Protein AF-A0A2M9P623-F1 (afdb_monomer_lite)

Foldseek 3Di:
DDQDPQAAQDWDWDDDVVKIKIKGADPRHAQHPLLVLVVVVVVVVQVVCVVVVHDDDLDDDDDVQVSCVSSVHDPDPVSVVVNVSSVVNQCRTKMWIQDQDPNDTDTDIGGNRVDDDDDDPDPVD

Structure (mmCIF, N/CA/C/O backbone):
data_AF-A0A2M9P623-F1
#
_entry.id   AF-A0A2M9P623-F1
#
loop_
_atom_site.group_PDB
_atom_site.id
_atom_site.type_symbol
_atom_site.label_atom_id
_atom_site.label_alt_id
_atom_site.label_comp_id
_atom_site.label_asym_id
_atom_site.label_entity_id
_atom_site.label_seq_id
_atom_site.pdbx_PDB_ins_code
_atom_site.Cartn_x
_atom_site.Cartn_y
_atom_site.Cartn_z
_atom_site.occupancy
_atom_site.B_iso_or_equiv
_atom_site.auth_seq_id
_atom_site.auth_comp_id
_atom_site.auth_asym_id
_atom_site.auth_atom_id
_atom_site.pdbx_PDB_model_num
ATOM 1 N N . PHE A 1 1 ? -2.007 10.169 0.134 1.00 91.06 1 PHE A N 1
ATOM 2 C CA . PHE A 1 1 ? -0.861 10.015 -0.787 1.00 91.06 1 PHE A CA 1
ATOM 3 C C . PHE A 1 1 ? -0.143 11.341 -0.962 1.00 91.06 1 PHE A C 1
ATOM 5 O O . PHE A 1 1 ? -0.804 12.376 -0.974 1.00 91.06 1 PHE A O 1
ATOM 12 N N . SER A 1 2 ? 1.184 11.320 -1.089 1.00 92.62 2 SER A N 1
ATOM 13 C CA . SER A 1 2 ? 1.954 12.520 -1.431 1.00 92.62 2 SER A CA 1
ATOM 14 C C . SER A 1 2 ? 1.875 12.827 -2.931 1.00 92.62 2 SER A C 1
ATOM 16 O O . SER A 1 2 ? 1.886 11.916 -3.758 1.00 92.62 2 SER A O 1
ATOM 18 N N . LEU A 1 3 ? 1.801 14.116 -3.269 1.00 92.69 3 LEU A N 1
ATOM 19 C CA . LEU A 1 3 ? 1.894 14.640 -4.640 1.00 92.69 3 LEU A CA 1
ATOM 20 C C . LEU A 1 3 ? 3.337 15.014 -5.021 1.00 92.69 3 LEU A C 1
ATOM 22 O O . LEU A 1 3 ? 3.591 15.440 -6.143 1.00 92.69 3 LEU A O 1
ATOM 26 N N . SER A 1 4 ? 4.278 14.900 -4.080 1.00 89.31 4 SER A N 1
ATOM 27 C CA . SER A 1 4 ? 5.680 15.241 -4.297 1.00 89.31 4 SER A CA 1
ATOM 28 C C . SER A 1 4 ? 6.377 14.194 -5.165 1.00 89.31 4 SER A C 1
ATOM 30 O O . SER A 1 4 ? 6.227 12.993 -4.948 1.00 89.31 4 SER A O 1
ATOM 32 N N . THR A 1 5 ? 7.208 14.657 -6.097 1.00 83.50 5 THR A N 1
ATOM 33 C CA . THR A 1 5 ? 8.141 13.811 -6.861 1.00 83.50 5 THR A CA 1
ATOM 34 C C . THR A 1 5 ? 9.416 13.483 -6.077 1.00 83.50 5 THR A C 1
ATOM 36 O O . THR A 1 5 ? 10.171 12.593 -6.461 1.00 83.50 5 THR A O 1
ATOM 39 N N . LYS A 1 6 ? 9.662 14.182 -4.959 1.00 91.50 6 LYS A N 1
ATOM 40 C CA . LYS A 1 6 ? 10.733 13.899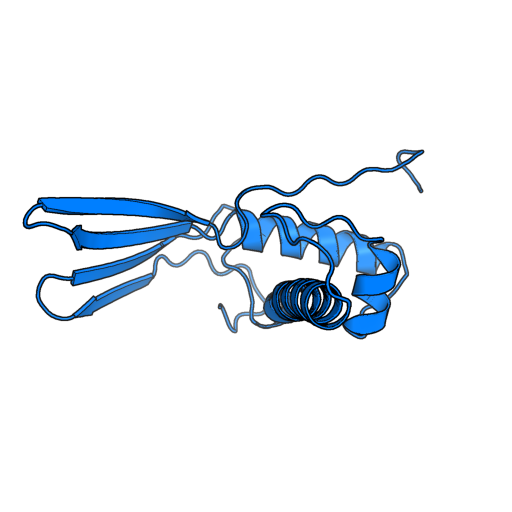 -3.989 1.00 91.50 6 LYS A CA 1
ATOM 41 C C . LYS A 1 6 ? 10.172 13.170 -2.760 1.00 91.50 6 LYS A C 1
ATOM 43 O O . LYS A 1 6 ? 8.996 13.379 -2.451 1.00 91.50 6 LYS A O 1
ATOM 48 N N . PRO A 1 7 ? 10.985 12.396 -2.015 1.00 93.94 7 PRO A N 1
ATOM 49 C CA . PRO A 1 7 ? 10.542 11.745 -0.783 1.00 93.94 7 PRO A CA 1
ATOM 50 C C . PRO A 1 7 ? 9.870 12.725 0.189 1.00 93.94 7 PRO A C 1
ATOM 52 O O . PRO A 1 7 ? 10.500 13.667 0.672 1.00 93.94 7 PRO A O 1
ATOM 55 N N . ASP A 1 8 ? 8.587 12.501 0.473 1.00 95.44 8 ASP A N 1
ATOM 56 C CA . ASP A 1 8 ? 7.824 13.290 1.439 1.00 95.44 8 ASP A CA 1
ATOM 57 C C . ASP A 1 8 ? 7.932 12.642 2.818 1.00 95.44 8 ASP A C 1
ATOM 59 O O . ASP A 1 8 ? 7.383 11.567 3.057 1.00 95.44 8 ASP A O 1
ATOM 63 N N . ARG A 1 9 ? 8.690 13.288 3.705 1.00 96.25 9 ARG A N 1
ATOM 64 C CA . ARG A 1 9 ? 8.955 12.827 5.075 1.00 96.25 9 ARG A CA 1
ATOM 65 C C . ARG A 1 9 ? 8.164 13.608 6.127 1.00 96.25 9 ARG A C 1
ATOM 67 O O . ARG A 1 9 ? 8.480 13.533 7.309 1.00 96.25 9 ARG A O 1
ATOM 74 N N . ARG A 1 10 ? 7.153 14.376 5.715 1.00 96.06 10 ARG A N 1
ATOM 75 C CA . ARG A 1 10 ? 6.317 15.138 6.645 1.00 96.06 10 ARG A CA 1
ATOM 76 C C . ARG A 1 10 ? 5.288 14.218 7.293 1.00 96.06 10 ARG A C 1
ATOM 78 O O . ARG A 1 10 ? 4.534 13.547 6.591 1.00 96.06 10 ARG A O 1
ATOM 85 N N . ILE A 1 11 ? 5.239 14.233 8.622 1.00 97.12 11 ILE A N 1
ATOM 86 C CA . ILE A 1 11 ? 4.126 13.658 9.381 1.00 97.12 11 ILE A CA 1
ATOM 87 C C . ILE A 1 11 ? 2.902 14.552 9.165 1.00 97.12 11 ILE A C 1
ATOM 89 O O . ILE A 1 11 ? 3.024 15.779 9.129 1.00 97.12 11 ILE A O 1
ATOM 93 N N . ARG A 1 12 ? 1.731 13.943 8.974 1.00 96.12 12 ARG A N 1
ATOM 94 C CA . ARG A 1 12 ? 0.463 14.660 8.784 1.00 96.12 12 ARG A CA 1
ATOM 95 C C . ARG A 1 12 ? -0.528 14.186 9.826 1.00 96.12 12 ARG A C 1
ATOM 97 O O . ARG A 1 12 ? -0.763 12.990 9.904 1.00 96.12 12 ARG A O 1
ATOM 104 N N . ARG A 1 13 ? -1.138 15.103 10.566 1.00 97.06 13 ARG A N 1
ATOM 105 C CA . ARG A 1 13 ? -2.195 14.794 11.527 1.00 97.06 13 ARG A CA 1
ATOM 106 C C . ARG A 1 13 ? -3.460 15.535 11.124 1.00 97.06 13 ARG A C 1
ATOM 108 O O . ARG A 1 13 ? -3.403 16.720 10.804 1.00 97.06 13 ARG A O 1
ATOM 115 N N . TYR A 1 14 ? -4.567 14.812 11.092 1.00 96.94 14 TYR A N 1
ATOM 116 C CA . TYR A 1 14 ? -5.896 15.332 10.810 1.00 96.94 14 TYR A CA 1
ATOM 117 C C . TYR A 1 14 ? -6.761 15.072 12.029 1.00 96.94 14 TYR A C 1
ATOM 119 O O . TYR A 1 14 ? -6.787 13.944 12.509 1.00 96.94 14 TYR A O 1
ATOM 127 N N . GLU A 1 15 ? -7.456 16.093 12.517 1.00 96.81 15 GLU A N 1
ATOM 128 C CA . GLU A 1 15 ? -8.270 16.014 13.731 1.00 96.81 15 GLU A CA 1
ATOM 129 C C . GLU A 1 15 ? -9.738 16.293 13.403 1.00 96.81 15 GLU A C 1
ATOM 131 O O . GLU A 1 15 ? -10.054 17.105 12.531 1.00 96.81 15 GLU A O 1
ATOM 136 N N . ASN A 1 16 ? -10.635 15.597 14.095 1.00 94.19 16 ASN A N 1
ATOM 137 C CA . ASN A 1 16 ? -12.077 15.774 14.030 1.00 94.19 16 ASN A CA 1
ATOM 138 C C . ASN A 1 16 ? -12.669 15.569 15.433 1.00 94.19 16 ASN A C 1
ATOM 140 O O . ASN A 1 16 ? -12.971 14.444 15.843 1.00 94.19 16 ASN A O 1
ATOM 144 N N . GLY A 1 17 ? -12.797 16.666 16.185 1.00 92.25 17 GLY A N 1
ATOM 145 C CA . GLY A 1 17 ? -13.194 16.621 17.592 1.00 92.25 17 GLY A CA 1
ATOM 146 C C . GLY A 1 17 ? -12.168 15.840 18.427 1.00 92.25 17 GLY A C 1
ATOM 147 O O . GLY A 1 17 ? -10.991 16.190 18.383 1.00 92.25 17 GLY A O 1
ATOM 148 N N . PRO A 1 18 ? -12.573 14.794 19.172 1.00 92.00 18 PRO A N 1
ATOM 149 C CA . PRO A 1 18 ? -11.644 13.972 19.950 1.00 92.00 18 PRO A CA 1
ATOM 150 C C . PRO A 1 18 ? -10.859 12.962 19.096 1.00 92.00 18 PRO A C 1
ATOM 152 O O . PRO A 1 18 ? -9.943 12.326 19.606 1.00 92.00 18 PRO A O 1
ATOM 155 N N . HIS A 1 19 ? -11.214 12.779 17.822 1.00 95.19 19 HIS A N 1
ATOM 156 C CA . HIS A 1 19 ? -10.592 11.786 16.950 1.00 95.19 19 HIS A CA 1
ATOM 157 C C . HIS A 1 19 ? -9.487 12.396 16.094 1.00 95.19 19 HIS A C 1
ATOM 159 O O . HIS A 1 19 ? -9.576 13.546 15.665 1.00 95.19 19 HIS A O 1
ATOM 165 N N . TYR A 1 20 ? -8.481 11.597 15.765 1.00 96.62 20 TYR A N 1
ATOM 166 C CA . TYR A 1 20 ? -7.412 11.945 14.854 1.00 96.62 20 TYR A CA 1
ATOM 167 C C . TYR A 1 20 ? -7.032 10.783 13.939 1.00 96.62 20 TYR A C 1
ATOM 169 O O . TYR A 1 20 ? -7.254 9.606 14.226 1.00 96.62 20 TYR A O 1
ATOM 177 N N . VAL A 1 21 ? -6.415 11.156 12.823 1.00 97.81 21 VAL A N 1
ATOM 178 C CA . VAL A 1 21 ? -5.665 10.270 11.940 1.00 97.81 21 VAL A CA 1
ATOM 179 C C . VAL A 1 21 ? -4.287 10.883 11.741 1.00 97.81 21 VAL A C 1
ATOM 181 O O . VAL A 1 21 ? -4.167 11.994 11.220 1.00 97.81 21 VAL A O 1
ATOM 184 N N . GLU A 1 22 ? -3.241 10.172 12.141 1.00 98.31 22 GLU A N 1
ATOM 185 C CA . GLU A 1 22 ? -1.854 10.568 11.930 1.00 98.31 22 GLU A CA 1
ATOM 186 C C . GLU A 1 22 ? -1.199 9.661 10.890 1.00 98.31 22 GLU A C 1
ATOM 188 O O . GLU A 1 22 ? -1.220 8.442 10.993 1.00 98.31 22 GLU A O 1
ATOM 193 N N . ILE A 1 23 ? -0.605 10.256 9.862 1.00 98.06 23 ILE A N 1
ATOM 194 C CA . ILE A 1 23 ? 0.107 9.552 8.805 1.00 98.06 23 ILE A CA 1
ATOM 195 C C . ILE A 1 23 ? 1.598 9.818 8.971 1.00 98.06 23 ILE A C 1
ATOM 197 O O . ILE A 1 23 ? 2.062 10.955 8.818 1.00 98.06 23 ILE A O 1
ATOM 201 N N . ARG A 1 24 ? 2.352 8.753 9.243 1.00 97.88 24 ARG A N 1
ATOM 202 C CA . ARG A 1 24 ? 3.800 8.781 9.440 1.00 97.88 24 ARG A CA 1
ATOM 203 C C . ARG A 1 24 ? 4.528 8.150 8.243 1.00 97.88 24 ARG A C 1
ATOM 205 O O . ARG A 1 24 ? 4.241 7.009 7.878 1.00 97.88 24 ARG A O 1
ATOM 212 N N . PRO A 1 25 ? 5.472 8.870 7.613 1.00 97.06 25 PRO A N 1
ATOM 213 C CA . PRO A 1 25 ? 6.347 8.302 6.594 1.00 97.06 25 PRO A CA 1
ATOM 214 C C . PRO A 1 25 ? 7.443 7.428 7.197 1.00 97.06 25 PRO A C 1
ATOM 216 O O . PRO A 1 25 ? 7.778 7.548 8.373 1.00 97.06 25 PRO A O 1
ATOM 219 N N . ASN A 1 26 ? 8.092 6.638 6.343 1.00 92.62 26 ASN A N 1
ATOM 220 C CA . ASN A 1 26 ? 9.376 6.016 6.653 1.00 92.62 26 ASN A CA 1
ATOM 221 C C . ASN A 1 26 ? 10.550 6.788 6.009 1.00 92.62 26 ASN A C 1
ATOM 223 O O . ASN A 1 26 ? 10.387 7.846 5.393 1.00 92.62 26 ASN A O 1
ATOM 227 N N . VAL A 1 27 ? 11.756 6.222 6.101 1.00 93.69 27 VAL A N 1
ATOM 228 C CA . VAL A 1 27 ? 12.988 6.802 5.536 1.00 93.69 27 VAL A CA 1
ATOM 229 C C . VAL A 1 27 ? 12.938 7.022 4.016 1.00 93.69 27 VAL A C 1
ATOM 231 O O . VAL A 1 27 ? 13.596 7.944 3.519 1.00 93.69 27 VAL A O 1
ATOM 234 N N . VAL A 1 28 ? 12.142 6.238 3.277 1.00 93.81 28 VAL A N 1
ATOM 235 C CA . VAL A 1 28 ? 11.953 6.385 1.820 1.00 93.81 28 VAL A CA 1
ATOM 236 C C . VAL A 1 28 ? 10.785 7.312 1.445 1.00 93.81 28 VAL A C 1
ATOM 238 O O . VAL A 1 28 ? 10.633 7.648 0.271 1.00 93.81 28 VAL A O 1
ATOM 241 N N . GLY A 1 29 ? 10.025 7.800 2.431 1.00 95.62 29 GLY A N 1
ATOM 242 C CA . GLY A 1 29 ? 8.930 8.762 2.276 1.00 95.62 29 GLY A CA 1
ATOM 243 C C . GLY A 1 29 ? 7.537 8.127 2.188 1.00 95.62 29 GLY A C 1
ATOM 244 O O . GLY A 1 29 ? 7.388 6.910 2.108 1.00 95.62 29 GLY A O 1
ATOM 245 N N . LEU A 1 30 ? 6.501 8.972 2.208 1.00 97.12 30 LEU A N 1
ATOM 246 C CA . LEU A 1 30 ? 5.103 8.555 2.052 1.00 97.12 30 LEU A CA 1
ATOM 247 C C . LEU A 1 30 ? 4.838 7.911 0.690 1.00 97.12 30 LEU A C 1
ATOM 249 O O . LEU A 1 30 ? 5.394 8.330 -0.327 1.00 97.12 30 LEU A O 1
ATOM 253 N N . ALA A 1 31 ? 3.872 6.993 0.660 1.00 97.12 31 ALA A N 1
ATOM 254 C CA . ALA A 1 31 ? 3.257 6.520 -0.570 1.00 97.12 31 ALA A CA 1
ATOM 255 C C . ALA A 1 31 ? 2.764 7.703 -1.416 1.00 97.12 31 ALA A C 1
ATOM 257 O O . ALA A 1 31 ? 2.034 8.595 -0.954 1.00 97.12 31 ALA A O 1
ATOM 258 N N . THR A 1 32 ? 3.178 7.704 -2.675 1.00 95.94 32 THR A N 1
ATOM 259 C CA . THR A 1 32 ? 2.891 8.749 -3.655 1.00 95.94 32 THR A CA 1
ATOM 260 C C . THR A 1 32 ? 1.598 8.448 -4.402 1.00 95.94 32 THR A C 1
ATOM 262 O O . THR A 1 32 ? 1.095 7.325 -4.381 1.00 95.94 32 THR A O 1
ATOM 265 N N . VAL A 1 33 ? 1.053 9.437 -5.110 1.00 94.38 33 VAL A N 1
ATOM 266 C CA . VAL A 1 33 ? -0.106 9.209 -5.989 1.00 94.38 33 VAL A CA 1
ATOM 267 C C . VAL A 1 33 ? 0.163 8.195 -7.096 1.00 94.38 33 VAL A C 1
ATOM 269 O O . VAL A 1 33 ? -0.784 7.578 -7.569 1.00 94.38 33 VAL A O 1
ATOM 272 N N . HIS A 1 34 ? 1.422 7.982 -7.479 1.00 92.06 34 HIS A N 1
ATOM 273 C CA . HIS A 1 34 ? 1.787 6.952 -8.447 1.00 92.06 34 HIS A CA 1
ATOM 274 C C . HIS A 1 34 ? 1.710 5.551 -7.852 1.00 92.06 34 HIS A C 1
ATOM 276 O O . HIS A 1 34 ? 1.434 4.622 -8.585 1.00 92.06 34 HIS A O 1
ATOM 282 N N . ASP A 1 35 ? 1.889 5.384 -6.540 1.00 95.88 35 ASP A N 1
ATOM 283 C CA . ASP A 1 35 ? 1.829 4.067 -5.888 1.00 95.88 35 ASP A CA 1
ATOM 284 C C . ASP A 1 35 ? 0.391 3.561 -5.709 1.00 95.88 35 ASP A C 1
ATOM 286 O O . ASP A 1 35 ? 0.170 2.393 -5.395 1.00 95.88 35 ASP A O 1
ATOM 290 N N . ARG A 1 36 ? -0.608 4.434 -5.900 1.00 94.94 36 ARG A N 1
ATOM 291 C CA . ARG A 1 36 ? -2.026 4.081 -5.742 1.00 94.94 36 ARG A CA 1
ATOM 292 C C . ARG A 1 36 ? -2.485 3.028 -6.758 1.00 94.94 36 ARG A C 1
ATOM 294 O O . ARG A 1 36 ? -3.423 2.288 -6.477 1.00 94.94 36 ARG A O 1
ATOM 301 N N . ASP A 1 37 ? -1.859 2.981 -7.934 1.00 95.56 37 ASP A N 1
ATOM 302 C CA . ASP A 1 37 ? -2.196 2.049 -9.016 1.00 95.56 37 ASP A CA 1
ATOM 303 C C . ASP A 1 37 ? -1.981 0.580 -8.603 1.00 95.56 37 ASP A C 1
ATOM 305 O O . ASP A 1 37 ? -2.772 -0.28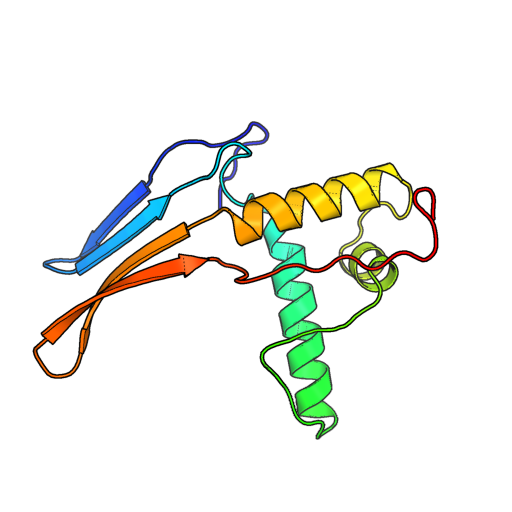1 -8.978 1.00 95.56 37 ASP A O 1
ATOM 309 N N . VAL A 1 38 ? -1.001 0.310 -7.734 1.00 96.69 38 VAL A N 1
ATOM 310 C CA . VAL A 1 38 ? -0.742 -0.995 -7.113 1.00 96.69 38 VAL A CA 1
ATOM 311 C C . VAL A 1 38 ? -1.954 -1.444 -6.302 1.00 96.69 38 VAL A C 1
ATOM 313 O O . VAL A 1 38 ? -2.397 -2.585 -6.424 1.00 96.69 38 VAL A O 1
ATOM 316 N N . LEU A 1 39 ? -2.523 -0.547 -5.490 1.00 96.62 39 LEU A N 1
ATOM 317 C CA . LEU A 1 39 ? -3.705 -0.854 -4.681 1.00 96.62 39 LEU A CA 1
ATOM 318 C C . LEU A 1 39 ? -4.935 -1.076 -5.564 1.00 96.62 39 LEU A C 1
ATOM 320 O O . LEU A 1 39 ? -5.683 -2.023 -5.335 1.00 96.62 39 LEU A O 1
ATOM 324 N N . ILE A 1 40 ? -5.115 -0.252 -6.599 1.00 96.62 40 ILE A N 1
ATOM 325 C CA . ILE A 1 40 ? -6.207 -0.407 -7.570 1.00 96.62 40 ILE A CA 1
ATOM 326 C C . ILE A 1 40 ? -6.104 -1.762 -8.281 1.00 96.62 40 ILE A C 1
ATOM 328 O O . ILE A 1 40 ? -7.107 -2.471 -8.403 1.00 96.62 40 ILE A O 1
ATOM 332 N N . PHE A 1 41 ? -4.900 -2.164 -8.695 1.00 97.50 41 PHE A N 1
ATOM 333 C CA . PHE A 1 41 ? -4.657 -3.480 -9.279 1.00 97.50 41 PHE A CA 1
ATOM 334 C C . PHE A 1 41 ? -5.034 -4.599 -8.300 1.00 97.50 41 PHE A C 1
ATOM 336 O O . PHE A 1 41 ? -5.803 -5.490 -8.657 1.00 97.50 41 PHE A O 1
ATOM 343 N N . CYS A 1 42 ? -4.562 -4.529 -7.051 1.00 96.62 42 CYS A N 1
ATOM 344 C CA . CYS A 1 42 ? -4.877 -5.512 -6.012 1.00 96.62 42 CYS A CA 1
ATOM 345 C C . CYS A 1 42 ? -6.389 -5.644 -5.772 1.00 96.62 42 CYS A C 1
ATOM 347 O O . CYS A 1 42 ? -6.912 -6.759 -5.769 1.00 96.62 42 CYS A O 1
ATOM 349 N N . VAL A 1 43 ? -7.106 -4.523 -5.633 1.00 96.19 43 VAL A N 1
ATOM 350 C CA . VAL A 1 43 ? -8.572 -4.510 -5.493 1.00 96.19 43 VAL A CA 1
ATOM 351 C C . VAL A 1 43 ? -9.242 -5.136 -6.716 1.00 96.19 43 VAL A C 1
ATOM 353 O O . VAL A 1 43 ? -10.159 -5.939 -6.566 1.00 96.19 43 VAL A O 1
ATOM 356 N N . SER A 1 44 ? -8.748 -4.855 -7.923 1.00 96.94 44 SER A N 1
ATOM 357 C CA . SER A 1 44 ? -9.275 -5.458 -9.154 1.00 96.94 44 SER A CA 1
ATOM 358 C C . SER A 1 44 ? -9.115 -6.982 -9.164 1.00 96.94 44 SER A C 1
ATOM 360 O O . SER A 1 44 ? -10.039 -7.689 -9.561 1.00 96.94 44 SER A O 1
ATOM 362 N N . GLN A 1 45 ? -7.993 -7.512 -8.660 1.00 96.50 45 GLN A N 1
ATOM 363 C CA . GLN A 1 45 ? -7.791 -8.962 -8.527 1.00 96.50 45 GLN A CA 1
ATOM 364 C C . GLN A 1 45 ? -8.741 -9.592 -7.498 1.00 96.50 45 GLN A C 1
ATOM 366 O O . GLN A 1 45 ? -9.265 -10.683 -7.733 1.00 96.50 45 GLN A O 1
ATOM 371 N N . VAL A 1 46 ? -8.996 -8.901 -6.381 1.00 96.81 46 VAL A N 1
ATOM 372 C CA . VAL A 1 46 ? -9.980 -9.327 -5.371 1.00 96.81 46 VAL A CA 1
ATOM 373 C C . VAL A 1 46 ? -11.379 -9.378 -5.983 1.00 96.81 46 VAL A C 1
ATOM 375 O O . VAL A 1 46 ? -12.050 -10.401 -5.880 1.00 96.81 46 VAL A O 1
ATOM 378 N N . MET A 1 47 ? -11.798 -8.323 -6.683 1.00 97.56 47 MET A N 1
ATOM 379 C CA . MET A 1 47 ? -13.114 -8.274 -7.327 1.00 97.56 47 MET A CA 1
ATOM 380 C C . MET A 1 47 ? -13.263 -9.338 -8.415 1.00 97.56 47 MET A C 1
ATOM 382 O O . MET A 1 47 ? -14.290 -10.008 -8.478 1.00 97.56 47 MET A O 1
ATOM 386 N N . ALA A 1 48 ? -12.229 -9.567 -9.228 1.00 96.12 48 ALA A N 1
ATOM 387 C CA . ALA A 1 48 ? -12.230 -10.642 -10.216 1.00 96.12 48 ALA A CA 1
ATOM 388 C C . ALA A 1 48 ? -12.345 -12.034 -9.566 1.00 96.12 48 ALA A C 1
ATOM 390 O O . ALA A 1 48 ? -12.969 -12.931 -10.129 1.00 96.12 48 ALA A O 1
ATOM 391 N N . ALA A 1 49 ? -11.757 -12.241 -8.382 1.00 96.50 49 ALA A N 1
ATOM 392 C CA . ALA A 1 49 ? -11.927 -13.478 -7.623 1.00 96.50 49 ALA A CA 1
ATOM 393 C C . ALA A 1 49 ? -13.357 -13.640 -7.096 1.00 96.50 49 ALA A C 1
ATOM 395 O O . ALA A 1 49 ? -13.942 -14.702 -7.302 1.00 96.50 49 ALA A O 1
ATOM 396 N N . ILE A 1 50 ? -13.932 -12.584 -6.513 1.00 97.50 50 ILE A N 1
ATOM 397 C CA . ILE A 1 50 ? -15.321 -12.568 -6.027 1.00 97.50 50 ILE A CA 1
ATOM 398 C C . ILE A 1 50 ? -16.297 -12.865 -7.167 1.00 97.50 50 ILE A C 1
ATOM 400 O O . ILE A 1 50 ? -17.132 -13.757 -7.043 1.00 97.50 50 ILE A O 1
ATOM 404 N N . ASN A 1 51 ? -16.153 -12.180 -8.303 1.00 97.69 51 ASN A N 1
ATOM 405 C CA . ASN A 1 51 ? -17.023 -12.364 -9.466 1.00 97.69 51 ASN A CA 1
ATOM 406 C C . ASN A 1 51 ? -16.923 -13.779 -10.056 1.00 97.69 51 ASN A C 1
ATOM 408 O O . ASN A 1 51 ? -17.886 -14.281 -10.624 1.00 97.69 51 ASN A O 1
ATOM 412 N N . ALA A 1 52 ? -15.771 -14.433 -9.900 1.00 97.31 52 ALA A N 1
ATOM 413 C CA . ALA A 1 52 ? -15.559 -15.822 -10.294 1.00 97.31 52 ALA A CA 1
ATOM 414 C C . ALA A 1 52 ? -15.980 -16.839 -9.211 1.00 97.31 52 ALA A C 1
ATOM 416 O O . ALA A 1 52 ? -15.681 -18.023 -9.352 1.00 97.31 52 ALA A O 1
ATOM 417 N N . GLY A 1 53 ? -16.601 -16.401 -8.108 1.00 97.12 53 GLY A N 1
ATOM 418 C CA . GLY A 1 53 ? -17.002 -17.268 -6.995 1.00 97.12 53 GLY A CA 1
ATOM 419 C C . GLY A 1 53 ? -15.831 -17.884 -6.219 1.00 97.12 53 GLY A C 1
ATOM 420 O O . GLY A 1 53 ? -16.007 -18.881 -5.522 1.00 97.12 53 GLY A O 1
ATOM 421 N N . ARG A 1 54 ? -14.619 -17.330 -6.342 1.00 96.69 54 ARG A N 1
ATOM 422 C CA . ARG A 1 54 ? -13.427 -17.819 -5.637 1.00 96.69 54 ARG A CA 1
ATOM 423 C C . ARG A 1 54 ? -13.350 -17.223 -4.235 1.00 96.69 54 ARG A C 1
ATOM 425 O O . ARG A 1 54 ? -13.651 -16.050 -4.026 1.00 96.69 54 ARG A O 1
ATOM 432 N N . GLN A 1 55 ? -12.855 -18.011 -3.284 1.00 94.62 55 GLN A N 1
ATOM 433 C CA . GLN A 1 55 ? -12.560 -17.519 -1.943 1.00 94.62 55 GLN A CA 1
ATOM 434 C C . GLN A 1 55 ? -11.434 -16.476 -1.988 1.00 94.62 55 GLN A C 1
ATOM 436 O O . GLN A 1 55 ? -10.364 -16.715 -2.553 1.00 94.62 55 GLN A O 1
ATOM 441 N N . VAL A 1 56 ? -11.666 -15.328 -1.354 1.00 95.88 56 VAL A N 1
ATOM 442 C CA . VAL A 1 56 ? -10.660 -14.275 -1.178 1.00 95.88 56 VAL A CA 1
ATOM 443 C C . VAL A 1 56 ? -9.961 -14.416 0.169 1.00 95.88 56 VAL A C 1
ATOM 445 O O . VAL A 1 56 ? -10.555 -14.841 1.159 1.00 95.88 56 VAL A O 1
ATOM 448 N N . THR A 1 57 ? -8.679 -14.056 0.213 1.00 94.50 57 THR A N 1
ATOM 449 C CA . THR A 1 57 ? -7.883 -14.038 1.447 1.00 94.50 57 THR A CA 1
ATOM 450 C C . THR A 1 57 ? -7.207 -12.679 1.606 1.00 94.50 57 THR A C 1
ATOM 452 O O . THR A 1 57 ? -7.115 -11.914 0.647 1.00 94.50 57 THR A O 1
ATOM 455 N N . ARG A 1 58 ? -6.681 -12.386 2.802 1.00 93.81 58 ARG A N 1
ATOM 456 C CA . ARG A 1 58 ? -5.888 -11.167 3.052 1.00 93.81 58 ARG A CA 1
ATOM 457 C C . ARG A 1 58 ? -4.523 -11.167 2.344 1.00 93.81 58 ARG A C 1
ATOM 459 O O . ARG A 1 58 ? -3.803 -10.180 2.422 1.00 93.81 58 ARG A O 1
ATOM 466 N N . VAL A 1 59 ? -4.154 -12.258 1.667 1.00 95.56 59 VAL A N 1
ATOM 467 C CA . VAL A 1 59 ? -2.896 -12.387 0.926 1.00 95.56 59 VAL A CA 1
ATOM 468 C C . VAL A 1 59 ? -3.193 -12.523 -0.563 1.00 95.56 59 VAL A C 1
ATOM 470 O O . VAL A 1 59 ? -3.842 -13.471 -1.003 1.00 95.56 59 VAL A O 1
ATOM 473 N N . LEU A 1 60 ? -2.661 -11.592 -1.353 1.00 95.81 60 LEU A N 1
ATOM 474 C CA . LEU A 1 60 ? -2.707 -11.652 -2.809 1.00 95.81 60 LEU A CA 1
ATOM 475 C C . LEU A 1 60 ? -1.386 -12.183 -3.360 1.00 95.81 60 LEU A C 1
ATOM 477 O O . LEU A 1 60 ? -0.308 -11.733 -2.974 1.00 95.81 60 LEU A O 1
ATOM 481 N N . ARG A 1 61 ? -1.482 -13.132 -4.294 1.00 95.19 61 ARG A N 1
ATOM 482 C CA . ARG A 1 61 ? -0.348 -13.653 -5.059 1.00 95.19 61 ARG A CA 1
ATOM 483 C C . ARG A 1 61 ? -0.619 -13.439 -6.541 1.00 95.19 61 ARG A C 1
ATOM 485 O O . ARG A 1 61 ? -1.625 -13.912 -7.054 1.00 95.19 61 ARG A O 1
ATOM 492 N N . PHE A 1 62 ? 0.290 -12.748 -7.211 1.00 95.38 62 PHE A N 1
ATOM 493 C CA . PHE A 1 62 ? 0.210 -12.439 -8.637 1.00 95.38 62 PHE A CA 1
ATOM 494 C C . PHE A 1 62 ? 1.620 -12.301 -9.215 1.00 95.38 62 PHE A C 1
ATOM 496 O O . PHE A 1 62 ? 2.594 -12.174 -8.465 1.00 95.38 62 PHE A O 1
ATOM 503 N N . LYS A 1 63 ? 1.745 -12.336 -10.545 1.00 96.19 63 LYS A N 1
ATOM 504 C CA . LYS A 1 63 ? 3.017 -12.050 -11.213 1.00 96.19 63 LYS A CA 1
ATOM 505 C C . LYS A 1 63 ? 3.218 -10.540 -11.266 1.00 96.19 63 LYS A C 1
ATOM 507 O O . LYS A 1 63 ? 2.321 -9.808 -11.672 1.00 96.19 63 LYS A O 1
ATOM 512 N N . ALA A 1 64 ? 4.406 -10.071 -10.893 1.00 96.19 64 ALA A N 1
ATOM 513 C CA . ALA A 1 64 ? 4.733 -8.646 -10.958 1.00 96.19 64 ALA A CA 1
ATOM 514 C C . ALA A 1 64 ? 4.601 -8.086 -12.388 1.00 96.19 64 ALA A C 1
ATOM 516 O O . ALA A 1 64 ? 4.147 -6.959 -12.548 1.00 96.19 64 ALA A O 1
ATOM 517 N N . PHE A 1 65 ? 4.910 -8.895 -13.407 1.00 96.81 65 PHE A N 1
ATOM 518 C CA . PHE A 1 65 ? 4.700 -8.551 -14.815 1.00 96.81 65 PHE A CA 1
ATOM 519 C C . PHE A 1 65 ? 3.251 -8.135 -15.114 1.00 96.81 65 PHE A C 1
ATOM 521 O O . PHE A 1 65 ? 3.035 -7.082 -15.707 1.00 96.81 65 PHE A O 1
ATOM 528 N N . ASP A 1 66 ? 2.263 -8.900 -14.637 1.00 97.56 66 ASP A N 1
ATOM 529 C CA . ASP A 1 66 ? 0.842 -8.618 -14.883 1.00 97.56 66 ASP A CA 1
ATOM 530 C C . ASP A 1 66 ? 0.429 -7.273 -14.272 1.00 97.56 66 ASP A C 1
ATOM 532 O O . ASP A 1 66 ? -0.325 -6.515 -14.880 1.00 97.56 66 ASP A O 1
ATOM 536 N N . LEU A 1 67 ? 0.965 -6.945 -13.090 1.00 97.56 67 LEU A N 1
ATOM 537 C CA . LEU A 1 67 ? 0.751 -5.643 -12.462 1.00 97.56 67 LEU A CA 1
ATOM 538 C C . LEU A 1 67 ? 1.373 -4.524 -13.294 1.00 97.56 67 LEU A C 1
ATOM 540 O O . LEU A 1 67 ? 0.707 -3.521 -13.540 1.00 97.56 67 LEU A O 1
ATOM 544 N N . LEU A 1 68 ? 2.631 -4.672 -13.721 1.00 97.25 68 LEU A N 1
ATOM 545 C CA . LEU A 1 68 ? 3.321 -3.649 -14.512 1.00 97.25 68 LEU A CA 1
ATOM 546 C C . LEU A 1 68 ? 2.556 -3.350 -15.806 1.00 97.25 68 LEU A C 1
ATOM 548 O O . LEU A 1 68 ? 2.288 -2.187 -16.095 1.00 97.25 68 LEU A O 1
ATOM 552 N N . VAL A 1 69 ? 2.116 -4.389 -16.520 1.00 97.56 69 VAL A N 1
ATOM 553 C CA . VAL A 1 69 ? 1.301 -4.247 -17.734 1.00 97.56 69 VAL A CA 1
ATOM 554 C C . VAL A 1 69 ? -0.036 -3.569 -17.424 1.00 97.56 69 VAL A C 1
ATOM 556 O O . VAL A 1 69 ? -0.383 -2.578 -18.063 1.00 97.56 69 VAL A O 1
ATOM 559 N N . ALA A 1 70 ? -0.770 -4.044 -16.413 1.00 96.56 70 ALA A N 1
ATOM 560 C CA . ALA A 1 70 ? -2.087 -3.504 -16.067 1.00 96.56 70 ALA A CA 1
ATOM 561 C C . ALA A 1 70 ? -2.047 -2.048 -15.571 1.00 96.56 70 ALA A C 1
ATOM 563 O O . ALA A 1 70 ? -3.030 -1.322 -15.698 1.00 96.56 70 ALA A O 1
ATOM 564 N N . THR A 1 71 ? -0.919 -1.621 -15.003 1.00 95.25 71 THR A N 1
ATOM 565 C CA . THR A 1 71 ? -0.704 -0.253 -14.502 1.00 95.25 71 THR A CA 1
ATOM 566 C C . THR A 1 71 ? 0.057 0.636 -15.490 1.00 95.25 71 THR A C 1
ATOM 568 O O . THR A 1 71 ? 0.396 1.768 -15.155 1.00 95.25 71 THR A O 1
ATOM 571 N N . ASN A 1 72 ? 0.295 0.154 -16.719 1.00 94.69 72 ASN A N 1
ATOM 572 C CA . ASN A 1 72 ? 1.029 0.862 -17.772 1.00 94.69 72 ASN A CA 1
ATOM 573 C C . ASN A 1 72 ? 2.425 1.343 -17.324 1.00 94.69 72 ASN A C 1
ATOM 575 O O . ASN A 1 72 ? 2.860 2.458 -17.623 1.00 94.69 72 ASN A O 1
ATOM 579 N N . ARG A 1 73 ? 3.123 0.501 -16.560 1.00 94.50 73 ARG A N 1
ATOM 580 C CA . ARG A 1 73 ? 4.507 0.707 -16.125 1.00 94.50 73 ARG A CA 1
ATOM 581 C C . ARG A 1 73 ? 5.465 0.008 -17.086 1.00 94.50 73 ARG A C 1
ATOM 583 O O . ARG A 1 73 ? 5.102 -0.957 -17.754 1.00 94.50 73 ARG A O 1
ATOM 590 N N . GLY A 1 74 ? 6.715 0.472 -17.118 1.00 95.12 74 GLY A N 1
ATOM 591 C CA . GLY A 1 74 ? 7.781 -0.232 -17.831 1.00 95.12 74 GLY A CA 1
ATOM 592 C C . GLY A 1 74 ? 7.922 -1.670 -17.323 1.00 95.12 74 GLY A C 1
ATOM 593 O O . GLY A 1 74 ? 7.815 -1.919 -16.123 1.00 95.12 74 GLY A O 1
ATOM 594 N N . THR A 1 75 ? 8.148 -2.616 -18.231 1.00 96.00 75 THR A N 1
ATOM 595 C CA . THR A 1 75 ? 8.390 -4.035 -17.907 1.00 96.00 75 THR A CA 1
ATOM 596 C C . THR A 1 75 ? 9.876 -4.396 -17.956 1.00 96.00 75 THR A C 1
ATOM 598 O O . THR A 1 75 ? 10.232 -5.571 -18.020 1.00 96.00 75 THR A O 1
ATOM 601 N N . ASP A 1 76 ? 10.741 -3.385 -17.959 1.00 94.38 76 ASP A N 1
ATOM 602 C CA . ASP A 1 76 ? 12.190 -3.498 -17.873 1.00 94.38 76 ASP A CA 1
ATOM 603 C C . ASP A 1 76 ? 12.658 -3.512 -16.406 1.00 94.38 76 ASP A C 1
ATOM 605 O O . ASP A 1 76 ? 11.867 -3.336 -15.475 1.00 94.38 76 ASP A O 1
ATOM 609 N N . GLY A 1 77 ? 13.962 -3.702 -16.179 1.00 93.12 77 GLY A N 1
ATOM 610 C CA . GLY A 1 77 ? 14.536 -3.739 -14.827 1.00 93.12 77 GLY A CA 1
ATOM 611 C C . GLY A 1 77 ? 14.180 -2.507 -13.984 1.00 93.12 77 GLY A C 1
ATOM 612 O O . GLY A 1 77 ? 13.828 -2.637 -12.811 1.00 93.12 77 GLY A O 1
ATOM 613 N N . ARG A 1 78 ? 14.152 -1.321 -14.607 1.00 94.81 78 ARG A N 1
ATOM 614 C CA . ARG A 1 78 ? 13.763 -0.067 -13.951 1.00 94.81 78 ARG A CA 1
ATOM 615 C C . ARG A 1 78 ? 12.313 -0.098 -13.466 1.00 94.81 78 ARG A C 1
ATOM 617 O O . ARG A 1 78 ? 12.035 0.356 -12.357 1.00 94.81 78 ARG A O 1
ATOM 624 N N . GLY A 1 79 ? 11.392 -0.646 -14.255 1.00 95.19 79 GLY A N 1
ATOM 625 C CA . GLY A 1 79 ? 10.002 -0.831 -13.845 1.00 95.19 79 GLY A CA 1
ATOM 626 C C . GLY A 1 79 ? 9.856 -1.700 -12.594 1.00 95.19 79 GLY A C 1
ATOM 627 O O . GLY A 1 79 ? 9.135 -1.339 -11.659 1.00 95.19 79 GLY A O 1
ATOM 628 N N . TYR A 1 80 ? 10.608 -2.800 -12.516 1.00 95.56 80 TYR A N 1
ATOM 629 C CA . TYR A 1 80 ? 10.627 -3.661 -11.329 1.00 95.56 80 TYR A CA 1
ATOM 630 C C . TYR A 1 80 ? 11.254 -2.981 -10.103 1.00 95.56 80 TYR A C 1
ATOM 632 O O . TYR A 1 80 ? 10.756 -3.157 -8.987 1.00 95.56 80 TYR A O 1
ATOM 640 N N . GLU A 1 81 ? 12.312 -2.187 -10.279 1.00 95.31 81 GLU A N 1
ATOM 641 C CA . GLU A 1 81 ? 12.901 -1.378 -9.202 1.00 95.31 81 GLU A CA 1
ATOM 642 C C . GLU A 1 81 ? 11.904 -0.347 -8.661 1.00 95.31 81 GLU A C 1
ATOM 644 O O . GLU A 1 81 ? 11.722 -0.225 -7.447 1.00 95.31 81 GLU A O 1
ATOM 649 N N . GLN A 1 82 ? 11.199 0.353 -9.553 1.00 95.06 82 GLN A N 1
ATOM 650 C CA . GLN A 1 82 ? 10.164 1.316 -9.180 1.00 95.06 82 GLN A CA 1
ATOM 651 C C . GLN A 1 82 ? 8.986 0.650 -8.469 1.00 95.06 82 GLN A C 1
ATOM 653 O O . GLN A 1 82 ? 8.452 1.217 -7.514 1.00 95.06 82 GLN A O 1
ATOM 658 N N . LEU A 1 83 ? 8.594 -0.553 -8.895 1.00 96.50 83 LEU A N 1
ATOM 659 C CA . LEU A 1 83 ? 7.564 -1.338 -8.220 1.00 96.50 83 LEU A CA 1
ATOM 660 C C . LEU A 1 83 ? 8.010 -1.759 -6.814 1.00 96.50 83 LEU A C 1
ATOM 662 O O . LEU A 1 83 ? 7.244 -1.617 -5.863 1.00 96.50 83 LEU A O 1
ATOM 666 N N . LYS A 1 84 ? 9.261 -2.207 -6.648 1.00 96.38 84 LYS A N 1
ATOM 667 C CA . LYS A 1 84 ? 9.816 -2.484 -5.315 1.00 96.38 84 LYS A CA 1
ATOM 668 C C . LYS A 1 84 ? 9.789 -1.228 -4.437 1.00 96.38 84 LYS A C 1
ATOM 670 O O . LYS A 1 84 ? 9.349 -1.300 -3.295 1.00 96.38 84 LYS A O 1
ATOM 675 N N . ALA A 1 85 ? 10.200 -0.078 -4.967 1.00 95.88 85 ALA A N 1
ATOM 676 C CA . ALA A 1 85 ? 10.170 1.180 -4.223 1.00 95.88 85 ALA A CA 1
ATOM 677 C C . ALA A 1 85 ? 8.736 1.610 -3.850 1.00 95.88 85 ALA A C 1
ATOM 679 O O . ALA A 1 85 ? 8.523 2.160 -2.770 1.00 95.88 85 ALA A O 1
ATOM 680 N N . ALA A 1 86 ? 7.751 1.344 -4.715 1.00 96.56 86 ALA A N 1
ATOM 681 C CA . ALA A 1 86 ? 6.336 1.560 -4.416 1.00 96.56 86 ALA A CA 1
ATOM 682 C C . ALA A 1 86 ? 5.877 0.683 -3.245 1.00 96.56 86 ALA A C 1
ATOM 684 O O . ALA A 1 86 ? 5.268 1.187 -2.305 1.00 96.56 86 ALA A O 1
ATOM 685 N N . PHE A 1 87 ? 6.234 -0.604 -3.250 1.00 97.44 87 PHE A N 1
ATOM 686 C CA . PHE A 1 87 ? 5.965 -1.510 -2.134 1.00 97.44 87 PHE A CA 1
ATOM 687 C C . PHE A 1 87 ? 6.613 -1.047 -0.823 1.00 97.44 87 PHE A C 1
ATOM 689 O O . PHE A 1 87 ? 5.934 -1.038 0.202 1.00 97.44 87 PHE A O 1
ATOM 696 N N . ASP A 1 88 ? 7.874 -0.603 -0.855 1.00 97.19 88 ASP A N 1
ATOM 697 C CA . ASP A 1 88 ? 8.585 -0.097 0.329 1.00 97.19 88 ASP A CA 1
ATOM 698 C C . ASP A 1 88 ? 7.895 1.156 0.918 1.00 97.19 88 ASP A C 1
ATOM 700 O O . ASP A 1 88 ? 7.807 1.312 2.138 1.00 97.19 88 ASP A O 1
ATOM 704 N N . 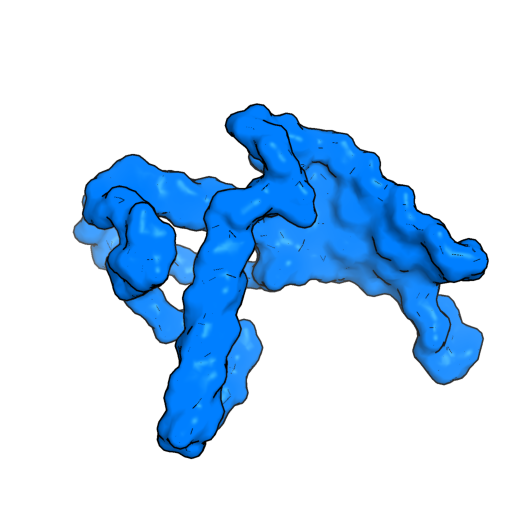ARG A 1 89 ? 7.351 2.045 0.071 1.00 97.56 89 ARG A N 1
ATOM 705 C CA . ARG A 1 89 ? 6.574 3.218 0.520 1.00 97.56 89 ARG A CA 1
ATOM 706 C C . ARG A 1 89 ? 5.177 2.857 1.023 1.00 97.56 89 ARG A C 1
ATOM 708 O O . ARG A 1 89 ? 4.731 3.419 2.022 1.00 97.56 89 ARG A O 1
ATOM 715 N N . LEU A 1 90 ? 4.478 1.942 0.348 1.00 97.62 90 LEU A N 1
ATOM 716 C CA . LEU A 1 90 ? 3.141 1.481 0.745 1.00 97.62 90 LEU A CA 1
ATOM 717 C C . LEU A 1 90 ? 3.185 0.758 2.096 1.00 97.62 90 LEU A C 1
ATOM 719 O O . LEU A 1 90 ? 2.363 1.036 2.964 1.00 97.62 90 LEU A O 1
ATOM 723 N N . GLN A 1 91 ? 4.172 -0.114 2.299 1.00 97.56 91 GLN A N 1
ATOM 724 C CA . GLN A 1 91 ? 4.377 -0.794 3.577 1.00 97.56 91 GLN A CA 1
ATOM 725 C C . GLN A 1 91 ? 4.873 0.169 4.665 1.00 97.56 91 GLN A C 1
ATOM 727 O O . GLN A 1 91 ? 4.482 0.051 5.823 1.00 97.56 91 GLN A O 1
ATOM 732 N N . GLY A 1 92 ? 5.695 1.151 4.298 1.00 96.75 92 GLY A N 1
ATOM 733 C CA . GLY A 1 92 ? 6.274 2.103 5.240 1.00 96.75 92 GLY A CA 1
ATOM 734 C C . GLY A 1 92 ? 5.394 3.283 5.641 1.00 96.75 92 GLY A C 1
ATOM 735 O O . GLY A 1 92 ? 5.731 3.979 6.595 1.00 96.75 92 GLY A O 1
ATOM 736 N N . THR A 1 93 ? 4.302 3.539 4.922 1.00 97.69 93 THR A N 1
ATOM 737 C CA . THR A 1 93 ? 3.341 4.586 5.282 1.00 97.69 93 THR A CA 1
ATOM 738 C C . THR A 1 93 ? 2.454 4.066 6.403 1.00 97.69 93 THR A C 1
ATOM 740 O O . THR A 1 93 ? 1.542 3.283 6.145 1.00 97.69 93 THR A O 1
ATOM 743 N N . GLN A 1 94 ? 2.745 4.498 7.628 1.00 98.06 94 GLN A N 1
ATOM 744 C CA . GLN A 1 94 ? 1.991 4.140 8.825 1.00 98.06 94 GLN A CA 1
ATOM 745 C C . GLN A 1 94 ? 0.834 5.117 9.025 1.00 98.06 94 GLN A C 1
ATOM 747 O O . GLN A 1 94 ? 0.992 6.324 8.839 1.00 98.06 94 GLN A O 1
ATOM 752 N N . ILE A 1 95 ? -0.313 4.587 9.414 1.00 98.00 95 ILE A N 1
ATOM 753 C CA . ILE A 1 95 ? -1.526 5.311 9.764 1.00 98.00 95 ILE A CA 1
ATOM 754 C C . ILE A 1 95 ? -1.824 4.965 11.216 1.00 98.00 95 ILE A C 1
ATOM 756 O O . ILE A 1 95 ? -1.927 3.790 11.555 1.00 98.00 95 ILE A O 1
ATOM 760 N N . GLU A 1 96 ? -1.947 5.982 12.057 1.00 98.25 96 GLU A N 1
ATOM 761 C CA . GLU A 1 96 ? -2.399 5.860 13.435 1.00 98.25 96 GLU A CA 1
ATOM 762 C C . GLU A 1 96 ? -3.753 6.540 13.607 1.00 98.25 96 GLU A C 1
ATOM 764 O O . GLU A 1 96 ? -3.976 7.627 13.070 1.00 98.25 96 GLU A O 1
ATOM 769 N N . THR A 1 97 ? -4.650 5.916 14.361 1.00 97.69 97 THR A N 1
ATOM 770 C CA . THR A 1 97 ? -5.977 6.458 14.676 1.00 97.69 97 THR A CA 1
ATOM 771 C C . THR A 1 97 ? -6.331 6.210 16.135 1.00 97.69 97 THR A C 1
ATOM 773 O O . THR A 1 97 ? -5.942 5.173 16.664 1.00 97.69 97 THR A O 1
ATOM 776 N N . ASN A 1 98 ? -7.129 7.086 16.750 1.00 96.56 98 ASN A N 1
ATOM 777 C CA . ASN A 1 98 ? -7.713 6.875 18.083 1.00 96.56 98 ASN A CA 1
ATOM 778 C C . ASN A 1 98 ? -9.244 6.685 18.011 1.00 96.56 98 ASN A C 1
ATOM 780 O O . ASN A 1 98 ? -10.059 7.572 18.292 1.00 96.56 98 ASN A O 1
ATOM 784 N N . ILE A 1 99 ? -9.663 5.504 17.567 1.00 93.00 99 ILE A N 1
ATOM 785 C CA . ILE A 1 99 ? -11.085 5.199 17.383 1.00 93.00 99 ILE A CA 1
ATOM 786 C C . ILE A 1 99 ? -11.662 4.698 18.708 1.00 93.00 99 ILE A C 1
ATOM 788 O O . ILE A 1 99 ? -11.092 3.826 19.358 1.00 93.00 99 ILE A O 1
ATOM 792 N N . ILE A 1 100 ? -12.818 5.229 19.110 1.00 89.19 100 ILE A N 1
ATOM 793 C CA . ILE A 1 100 ? -13.537 4.734 20.288 1.00 89.19 100 ILE A CA 1
ATOM 794 C C . ILE A 1 100 ? -14.435 3.576 19.859 1.00 89.19 100 ILE A C 1
ATOM 796 O O . ILE A 1 100 ? -15.368 3.764 19.079 1.00 89.19 100 ILE A O 1
ATOM 800 N N . THR A 1 101 ? -14.192 2.391 20.413 1.00 87.12 101 THR A N 1
ATOM 801 C CA . THR A 1 101 ? -14.998 1.190 20.159 1.00 87.12 101 THR A CA 1
ATOM 802 C C . THR A 1 101 ? -15.458 0.617 21.494 1.00 87.12 101 THR A C 1
ATOM 804 O O . THR A 1 101 ? -14.648 0.339 22.375 1.00 87.12 101 THR A O 1
ATOM 807 N N . GLY A 1 102 ? -16.773 0.458 21.674 1.00 87.88 102 GLY A N 1
ATOM 808 C CA . GLY A 1 102 ? -17.334 -0.083 22.920 1.00 87.88 102 GLY A CA 1
ATOM 809 C C . GLY A 1 102 ? -17.052 0.775 24.162 1.00 87.88 102 GLY A C 1
ATOM 810 O O . GLY A 1 102 ? -16.920 0.236 25.255 1.00 87.88 102 GLY A O 1
ATOM 811 N N . GLY A 1 103 ? -16.915 2.097 23.997 1.00 91.38 103 GLY A N 1
ATOM 812 C CA . GLY A 1 103 ? -16.615 3.033 25.089 1.00 91.38 103 GLY A CA 1
ATOM 813 C C . GLY A 1 103 ? -15.143 3.081 25.517 1.00 91.38 103 GLY A C 1
ATOM 814 O O . GLY A 1 103 ? -14.818 3.819 26.441 1.00 91.38 103 GLY A O 1
ATOM 815 N N . GLN A 1 104 ? -14.257 2.334 24.853 1.00 92.12 104 GLN A N 1
ATOM 816 C CA . GLN A 1 104 ? -12.812 2.371 25.082 1.00 92.12 104 GLN A CA 1
ATOM 817 C C . GLN A 1 104 ? -12.116 3.039 23.896 1.00 92.12 104 GLN A C 1
ATOM 819 O O . GLN A 1 104 ? -12.414 2.718 22.743 1.00 92.12 104 GLN A O 1
ATOM 824 N N . GLU A 1 105 ? -11.197 3.962 24.175 1.00 92.94 105 GLU A N 1
ATOM 825 C CA . GLU A 1 105 ? -10.309 4.517 23.153 1.00 92.94 105 GLU A CA 1
ATOM 826 C C . GLU A 1 105 ? -9.290 3.454 22.731 1.00 92.94 105 GLU A C 1
ATOM 828 O O . GLU A 1 105 ? -8.618 2.855 23.572 1.00 92.94 105 GLU A O 1
ATOM 833 N N . GLN A 1 106 ? -9.193 3.210 21.425 1.00 95.31 106 GLN A N 1
ATOM 834 C CA . GLN A 1 106 ? -8.244 2.278 20.829 1.00 95.31 106 GLN A CA 1
ATOM 835 C C . GLN A 1 106 ? -7.293 3.057 19.930 1.00 95.31 106 GLN A C 1
ATOM 837 O O . GLN A 1 106 ? -7.717 3.677 18.952 1.00 95.31 106 GLN A O 1
ATOM 842 N N . ILE A 1 107 ? -6.010 3.033 20.288 1.00 96.50 107 ILE A N 1
ATOM 843 C CA . ILE A 1 107 ? -4.938 3.589 19.468 1.00 96.50 107 ILE A CA 1
ATOM 844 C C . ILE A 1 107 ? -4.382 2.457 18.613 1.00 96.50 107 ILE A C 1
ATOM 846 O O . ILE A 1 107 ? -3.654 1.598 19.108 1.00 96.50 107 ILE A O 1
ATOM 850 N N . ASP A 1 108 ? -4.714 2.485 17.327 1.00 96.88 108 ASP A N 1
ATOM 851 C CA . ASP A 1 108 ? -4.257 1.502 16.350 1.00 96.88 108 ASP A CA 1
ATOM 852 C C . ASP A 1 108 ? -3.253 2.133 15.398 1.00 96.88 108 ASP A 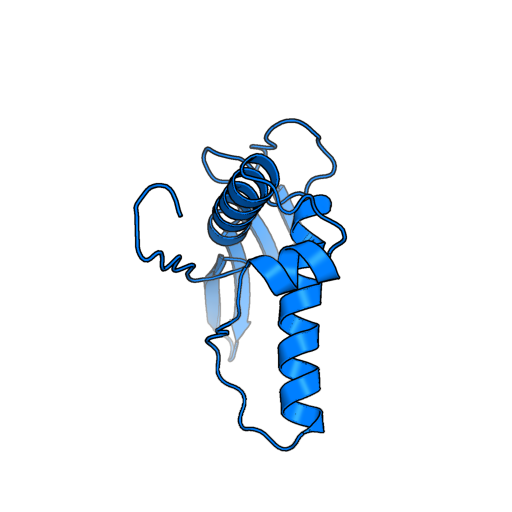C 1
ATOM 854 O O . ASP A 1 108 ? -3.465 3.244 14.919 1.00 96.88 108 ASP A O 1
ATOM 858 N N . THR A 1 109 ? -2.175 1.409 15.095 1.00 97.06 109 THR A N 1
ATOM 859 C CA . THR A 1 109 ? -1.193 1.778 14.069 1.00 97.06 109 THR A CA 1
ATOM 86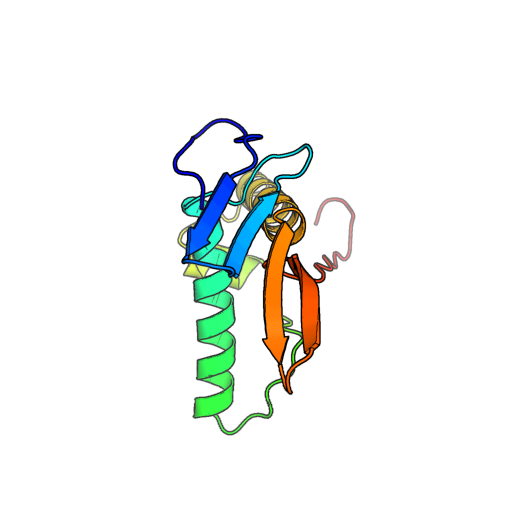0 C C . THR A 1 109 ? -1.064 0.653 13.048 1.00 97.06 109 THR A C 1
ATOM 862 O O . THR A 1 109 ? -0.797 -0.491 13.415 1.00 97.06 109 THR A O 1
ATOM 865 N N . PHE A 1 110 ? -1.229 0.976 11.767 1.00 96.88 110 PHE A N 1
ATOM 866 C CA . PHE A 1 110 ? -1.184 0.013 10.665 1.00 96.88 110 PHE A CA 1
ATOM 867 C C . PHE A 1 110 ? -0.657 0.640 9.366 1.00 96.88 110 PHE A C 1
ATOM 869 O O . PHE A 1 110 ? -0.591 1.859 9.221 1.00 96.88 110 PHE A O 1
ATOM 876 N N . SER A 1 111 ? -0.293 -0.196 8.394 1.00 97.12 111 SER A N 1
ATOM 877 C CA . SER A 1 111 ? 0.207 0.236 7.081 1.00 97.12 111 SER A CA 1
ATOM 878 C C . SER A 1 111 ? -0.872 0.174 5.999 1.00 97.12 111 SER A C 1
ATOM 880 O O . SER A 1 111 ? -1.893 -0.489 6.152 1.00 97.12 111 SER A O 1
ATOM 882 N N . LEU A 1 112 ? -0.612 0.777 4.831 1.00 95.25 112 LEU A N 1
ATOM 883 C CA . LEU A 1 112 ? -1.448 0.536 3.640 1.00 95.25 112 LEU A CA 1
ATOM 884 C C . LEU A 1 112 ? -1.343 -0.917 3.143 1.00 95.25 112 LEU A C 1
ATOM 886 O O . LEU A 1 112 ? -2.302 -1.460 2.601 1.00 95.25 112 LEU A O 1
ATOM 890 N N . ILE A 1 113 ? -0.164 -1.527 3.293 1.00 95.88 113 ILE A N 1
ATOM 891 C CA . ILE A 1 113 ? 0.082 -2.953 3.055 1.00 95.88 113 ILE A CA 1
ATOM 892 C C . ILE A 1 113 ? 0.907 -3.483 4.225 1.00 95.88 113 ILE A C 1
ATOM 894 O O . ILE A 1 113 ? 2.026 -3.024 4.433 1.00 95.88 113 ILE A O 1
ATOM 898 N N . ASP A 1 114 ? 0.402 -4.483 4.942 1.00 95.38 114 ASP A N 1
ATOM 899 C CA . ASP A 1 114 ? 1.085 -5.020 6.129 1.00 95.38 114 ASP A CA 1
ATOM 900 C C . ASP A 1 114 ? 2.413 -5.707 5.790 1.00 95.38 114 ASP A C 1
ATOM 902 O O . ASP A 1 114 ? 3.402 -5.613 6.520 1.00 95.38 114 ASP A O 1
ATOM 906 N N . ARG A 1 115 ? 2.446 -6.434 4.667 1.00 96.19 115 ARG A N 1
ATOM 907 C CA . ARG A 1 115 ? 3.607 -7.226 4.263 1.00 96.19 115 ARG A CA 1
ATOM 908 C C . ARG A 1 115 ? 3.713 -7.367 2.756 1.00 96.19 115 ARG A C 1
ATOM 910 O O . ARG A 1 115 ? 2.752 -7.723 2.081 1.00 96.19 115 ARG A O 1
ATOM 917 N N . VAL A 1 116 ? 4.938 -7.229 2.257 1.00 96.44 116 VAL A N 1
ATOM 918 C CA . VAL A 1 116 ? 5.303 -7.554 0.876 1.00 96.44 116 VAL A CA 1
ATOM 919 C C . VAL A 1 116 ? 6.325 -8.688 0.876 1.00 96.44 116 VAL A C 1
ATOM 921 O O . VAL A 1 116 ? 7.244 -8.723 1.695 1.00 96.44 116 VAL A O 1
ATOM 924 N N . ARG A 1 117 ? 6.155 -9.647 -0.039 1.00 96.19 117 ARG A N 1
ATOM 925 C CA . ARG A 1 117 ? 7.111 -10.731 -0.287 1.00 96.19 117 ARG A CA 1
ATOM 926 C C . ARG A 1 117 ? 7.355 -10.835 -1.786 1.00 96.19 117 ARG A C 1
ATOM 928 O O . ARG A 1 117 ? 6.431 -11.122 -2.538 1.00 96.19 117 ARG A O 1
ATOM 935 N N . ILE A 1 118 ? 8.604 -10.638 -2.194 1.00 94.31 118 ILE A N 1
ATOM 936 C CA . ILE A 1 118 ? 9.047 -10.794 -3.581 1.00 94.31 118 ILE A CA 1
ATOM 937 C C . ILE A 1 118 ? 9.773 -12.137 -3.682 1.00 94.31 118 ILE A C 1
ATOM 939 O O . ILE A 1 118 ? 10.679 -12.404 -2.896 1.00 94.31 118 ILE A O 1
ATOM 943 N N . ILE A 1 119 ? 9.351 -12.983 -4.620 1.00 92.94 119 ILE A N 1
ATOM 944 C CA . ILE A 1 119 ? 9.951 -14.295 -4.899 1.00 92.94 119 ILE A CA 1
ATOM 945 C C . ILE A 1 119 ? 10.556 -14.218 -6.302 1.00 92.94 119 ILE A C 1
ATOM 947 O O . ILE A 1 119 ? 9.875 -13.766 -7.221 1.00 92.94 119 ILE A O 1
ATOM 951 N N . ARG A 1 120 ? 11.820 -14.622 -6.445 1.00 86.81 120 ARG A N 1
ATOM 952 C CA . ARG A 1 120 ? 12.566 -14.681 -7.712 1.00 86.81 120 ARG A CA 1
ATOM 953 C C . ARG A 1 120 ? 13.358 -15.984 -7.747 1.00 86.81 120 ARG A C 1
ATOM 955 O O . ARG A 1 120 ? 13.747 -16.461 -6.680 1.00 86.81 120 ARG A O 1
ATOM 962 N N . GLU A 1 121 ? 13.560 -16.552 -8.931 1.00 81.50 121 GLU A N 1
ATOM 963 C CA . GLU A 1 121 ? 14.361 -17.773 -9.089 1.00 81.50 121 GLU A CA 1
ATOM 964 C C . GLU A 1 121 ? 15.856 -17.455 -9.019 1.00 81.50 121 GLU A C 1
ATOM 966 O O . GLU A 1 121 ? 16.613 -18.192 -8.388 1.00 81.50 121 GLU A O 1
ATOM 971 N N . THR A 1 122 ? 16.270 -16.308 -9.564 1.00 73.62 122 THR A N 1
ATOM 972 C CA . THR A 1 122 ? 17.641 -15.808 -9.441 1.00 73.62 122 THR A CA 1
ATOM 973 C C . THR A 1 122 ? 17.674 -14.359 -8.945 1.00 73.62 122 THR A C 1
ATOM 975 O O . THR A 1 122 ? 16.651 -13.674 -8.845 1.00 73.62 122 THR A O 1
ATOM 978 N N . ARG A 1 123 ? 18.862 -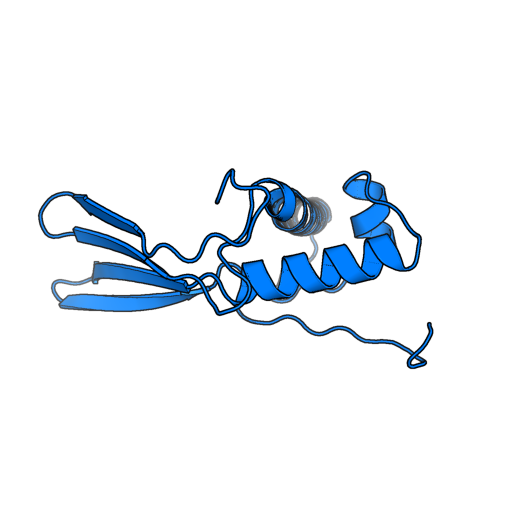13.870 -8.569 1.00 62.38 123 ARG A N 1
ATOM 979 C CA . ARG A 1 123 ? 19.036 -12.481 -8.110 1.00 62.38 123 ARG A CA 1
ATOM 980 C C . ARG A 1 123 ? 18.811 -11.470 -9.247 1.00 62.38 123 ARG A C 1
ATOM 982 O O . ARG A 1 123 ? 18.348 -10.363 -8.958 1.00 62.38 123 ARG A O 1
ATOM 989 N N . ASP A 1 124 ? 19.056 -11.892 -10.489 1.00 62.69 124 ASP A N 1
ATOM 990 C CA . ASP A 1 124 ? 19.015 -11.079 -11.713 1.00 62.69 124 ASP A CA 1
ATOM 991 C C . ASP A 1 124 ? 17.726 -11.267 -12.541 1.00 62.69 124 ASP A C 1
ATOM 993 O O . ASP A 1 124 ? 17.462 -10.484 -13.453 1.00 62.69 124 ASP A O 1
ATOM 997 N N . GLY A 1 125 ? 16.896 -12.261 -12.202 1.00 52.62 125 GLY A N 1
ATOM 998 C CA . GLY A 1 125 ? 15.659 -12.615 -12.911 1.00 52.62 125 GLY A CA 1
ATOM 999 C C . GLY A 1 125 ? 15.278 -14.060 -12.661 1.00 52.62 125 GLY A C 1
ATOM 1000 O O . GLY A 1 125 ? 16.037 -14.936 -13.122 1.00 52.62 125 GLY A O 1
#

pLDDT: mean 94.23, std 6.48, range [52.62, 98.31]

Radius of gyration: 16.89 Å; chains: 1; bounding box: 36×34×43 Å

Secondary structure (DSSP, 8-state):
-B--SS-----EEEEETTEEEEEE--TT-SPBTTTHHHHHHHHHHHHHHHHTTPPP-S-----HHHHHHHTT---SHHHHHHHHHHHHHHHH-EEEEEEEETTEEEEEEEESSS------SSS--

Sequence (125 aa):
FSLSTKPDRRIRRYENGPHYVEIRPNVVGLATVHDRDVLIFCVSQVMAAINAGRQVTRVLRFKAFDLLVATNRGTDGRGYEQLKAAFDRLQGTQIETNIITGGQEQIDTFSLIDRVRIIRETRDG